Protein AF-A0A7K1ECE9-F1 (afdb_monomer_lite)

pLDDT: mean 84.56, std 17.63, range [41.56, 98.56]

Sequence (182 aa):
MPSAPASNDADVETGPGRGVLGFAPWVDALAMWAVVFVALFLAVWIGSRGPFATYGGVDEAPYPGSGLFSGWFRFDGNWYAQISTSGYWFAGTDRQSAVAFFPAYPGVLWGLHSVTTVSVKLLGSLVTIACGLGALLAIFKWFRDHVTDRVARVALITLLVYPYVFYLFGAVYGDALFLLAA

Foldseek 3Di:
DDDDDPDPPPPPPLDPQQDPVRHGVVVVLVVLLVVLLVVLLVVLQVCCVDPNVDDPPDPPPQVPPQVSLSSLCDDCSVLLLCCLPPNWDDDDDVDDTSVVDDVPLSVVLNVVVVVDVHRSLNVLQVVLQVLLSLLLVVQLVVCVVPHDPVVSVVVSVCCSPPPVSSSSNGRSDCVSVVSSVD

Secondary structure (DSSP, 8-state):
-PPPPP--S------TT--TTSS-HHHHHHHHHHHHHHHHHHHHHHHTTSGGG-BTTB-----TT-GGGGGGS-TTHHHHHHHHHH------TTS--GGGS-SHHHHHHHHHHHHSSS-HHHHHHHHHHHHHHHHHHHHHHHHHHHS-HHHHHHHHHHHHHSGGGGGGTT-SSSHHHHHHH-

Structure (mmCIF, N/CA/C/O backbone):
data_AF-A0A7K1ECE9-F1
#
_entry.id   AF-A0A7K1ECE9-F1
#
loop_
_atom_site.group_PDB
_atom_site.id
_atom_site.type_symbol
_atom_site.label_atom_id
_atom_site.label_alt_id
_atom_site.label_comp_id
_atom_site.label_asym_id
_atom_site.label_entity_id
_atom_site.label_seq_id
_atom_site.pdbx_PDB_ins_code
_atom_site.Cartn_x
_atom_site.Cartn_y
_atom_site.Cartn_z
_atom_site.occupancy
_atom_site.B_iso_or_equiv
_atom_site.auth_seq_id
_atom_site.auth_comp_id
_atom_site.auth_asym_id
_atom_site.auth_atom_id
_atom_site.pdbx_PDB_model_num
ATOM 1 N N . MET A 1 1 ? -50.022 -11.430 43.463 1.00 50.53 1 MET A N 1
ATOM 2 C CA . MET A 1 1 ? -48.674 -11.888 43.074 1.00 50.53 1 MET A CA 1
ATOM 3 C C . MET A 1 1 ? -48.095 -10.861 42.117 1.00 50.53 1 MET A C 1
ATOM 5 O O . MET A 1 1 ? -48.730 -10.639 41.094 1.00 50.53 1 MET A O 1
ATOM 9 N N . PRO A 1 2 ? -46.990 -10.177 42.443 1.00 46.78 2 PRO A N 1
ATOM 10 C CA . PRO A 1 2 ? -46.331 -9.293 41.492 1.00 46.78 2 PRO A CA 1
ATOM 11 C C . PRO A 1 2 ? -45.522 -10.144 40.508 1.00 46.78 2 PRO A C 1
ATOM 13 O O . PRO A 1 2 ? -44.708 -10.967 40.919 1.00 46.78 2 PRO A O 1
ATOM 16 N N . SER A 1 3 ? -45.784 -9.970 39.217 1.00 53.47 3 SER A N 1
ATOM 17 C CA . SER A 1 3 ? -44.994 -10.525 38.120 1.00 53.47 3 SER A CA 1
ATOM 18 C C . SER A 1 3 ? -43.561 -9.991 38.182 1.00 53.47 3 SER A C 1
ATOM 20 O O . SER A 1 3 ? -43.359 -8.778 38.236 1.00 53.47 3 SER A O 1
ATOM 22 N N . ALA A 1 4 ? -42.580 -10.895 38.175 1.00 54.94 4 ALA A N 1
ATOM 23 C CA . ALA A 1 4 ? -41.167 -10.551 38.059 1.00 54.94 4 ALA A CA 1
ATOM 24 C C . ALA A 1 4 ? -40.908 -9.784 36.746 1.00 54.94 4 ALA A C 1
ATOM 26 O O . ALA A 1 4 ? -41.490 -10.148 35.719 1.00 54.94 4 ALA A O 1
ATOM 27 N N . PRO A 1 5 ? -40.055 -8.745 36.738 1.00 51.53 5 PRO A N 1
ATOM 28 C CA . PRO A 1 5 ? -39.630 -8.135 35.490 1.00 51.53 5 PRO A CA 1
ATOM 29 C C . PRO A 1 5 ? -38.726 -9.120 34.741 1.00 51.53 5 PRO A C 1
ATOM 31 O O . PRO A 1 5 ? -37.840 -9.739 35.332 1.00 51.53 5 PRO A O 1
ATOM 34 N N . ALA A 1 6 ? -38.982 -9.278 33.443 1.00 51.72 6 ALA A N 1
ATOM 35 C CA . ALA A 1 6 ? -38.130 -10.035 32.540 1.00 51.72 6 ALA A CA 1
ATOM 36 C C . ALA A 1 6 ? -36.696 -9.495 32.628 1.00 51.72 6 ALA A C 1
ATOM 38 O O . ALA A 1 6 ? -36.470 -8.295 32.460 1.00 51.72 6 ALA A O 1
ATOM 39 N N . SER A 1 7 ? -35.742 -10.378 32.923 1.00 48.31 7 SER A N 1
ATOM 40 C CA . SER A 1 7 ? -34.318 -10.075 32.833 1.00 48.31 7 SER A CA 1
ATOM 41 C C . SER A 1 7 ? -34.011 -9.679 31.393 1.00 48.31 7 SER A C 1
ATOM 43 O O . SER A 1 7 ? -34.165 -10.477 30.472 1.00 48.31 7 SER A O 1
ATOM 45 N N . ASN A 1 8 ? -33.654 -8.414 31.222 1.00 44.59 8 ASN A N 1
ATOM 46 C CA . ASN A 1 8 ? -33.262 -7.817 29.962 1.00 44.59 8 ASN A CA 1
ATOM 47 C C . ASN A 1 8 ? -31.982 -8.525 29.477 1.00 44.59 8 ASN A C 1
ATOM 49 O O . ASN A 1 8 ? -30.969 -8.467 30.169 1.00 44.59 8 ASN A O 1
ATOM 53 N N . ASP A 1 9 ? -32.002 -9.160 28.301 1.00 48.06 9 ASP A N 1
ATOM 54 C CA . ASP A 1 9 ? -30.813 -9.696 27.599 1.00 48.06 9 ASP A CA 1
ATOM 55 C C . ASP A 1 9 ? -29.919 -8.565 27.038 1.00 48.06 9 ASP A C 1
ATOM 57 O O . ASP A 1 9 ? -29.355 -8.635 25.945 1.00 48.06 9 ASP A O 1
ATOM 61 N N . ALA A 1 10 ? -29.806 -7.474 27.783 1.00 48.06 10 ALA A N 1
ATOM 62 C CA . ALA A 1 10 ? -29.039 -6.296 27.445 1.00 48.06 10 ALA A CA 1
ATOM 63 C C . ALA A 1 10 ? -28.092 -6.028 28.606 1.00 48.06 10 ALA A C 1
ATOM 65 O O . ALA A 1 10 ? -28.422 -5.224 29.458 1.00 48.06 10 ALA A O 1
ATOM 66 N N . ASP A 1 11 ? -26.989 -6.777 28.663 1.00 41.56 11 ASP A N 1
ATOM 67 C CA . ASP A 1 11 ? -25.750 -6.390 29.351 1.00 41.56 11 ASP A CA 1
ATOM 68 C C . ASP A 1 11 ? -24.624 -7.378 28.994 1.00 41.56 11 ASP A C 1
ATOM 70 O O . ASP A 1 11 ? -24.015 -8.046 29.825 1.00 41.56 11 ASP A O 1
ATOM 74 N N . VAL A 1 12 ? -24.305 -7.452 27.701 1.00 50.91 12 VAL A N 1
ATOM 75 C CA . VAL A 1 12 ? -22.895 -7.596 27.308 1.00 50.91 12 VAL A CA 1
ATOM 76 C C . VAL A 1 12 ? -22.453 -6.235 26.785 1.00 50.91 12 VAL A C 1
ATOM 78 O O . VAL A 1 12 ? -21.997 -6.084 25.652 1.00 50.91 12 VAL A O 1
ATOM 81 N N . GLU A 1 13 ? -22.643 -5.198 27.604 1.00 46.12 13 GLU A N 1
ATOM 82 C CA . GLU A 1 13 ? -21.877 -3.972 27.450 1.00 46.12 13 GLU A CA 1
ATOM 83 C C . GLU A 1 13 ? -20.421 -4.332 27.741 1.00 46.12 13 GLU A C 1
ATOM 85 O O . GLU A 1 13 ? -19.972 -4.444 28.882 1.00 46.12 13 GLU A O 1
ATOM 90 N N . THR A 1 14 ? -19.657 -4.572 26.675 1.00 51.50 14 THR A N 1
ATOM 91 C CA . THR A 1 14 ? -18.203 -4.473 26.739 1.00 51.50 14 THR A CA 1
ATOM 92 C C . THR A 1 14 ? -17.901 -3.070 27.249 1.00 51.50 14 THR A C 1
ATOM 94 O O . THR A 1 14 ? -18.062 -2.107 26.501 1.00 51.50 14 THR A O 1
ATOM 97 N N . GLY A 1 15 ? -17.570 -2.962 28.539 1.00 46.06 15 GLY A N 1
ATOM 98 C CA . GLY A 1 15 ? -17.404 -1.682 29.219 1.00 46.06 15 GLY A CA 1
ATOM 99 C C . GLY A 1 15 ? -16.470 -0.725 28.466 1.00 46.06 15 GLY A C 1
ATOM 100 O O . GLY A 1 15 ? -15.631 -1.178 27.674 1.00 46.06 15 GLY A O 1
ATOM 101 N N . PRO A 1 16 ? -16.597 0.590 28.713 1.00 44.38 16 PRO A N 1
ATOM 102 C CA . PRO A 1 16 ? -15.854 1.619 27.997 1.00 44.38 16 PRO A CA 1
ATOM 103 C C . PRO A 1 16 ? -14.355 1.309 28.064 1.00 44.38 16 PRO A C 1
ATOM 105 O O . PRO A 1 16 ? -13.742 1.357 29.128 1.00 44.38 16 PRO A O 1
ATOM 108 N N . GLY A 1 17 ? -13.778 0.915 26.925 1.00 55.97 17 GLY A N 1
ATOM 109 C CA . GLY A 1 17 ? -12.360 0.566 26.805 1.00 55.97 17 GLY A CA 1
ATOM 110 C C . GLY A 1 17 ? -12.032 -0.887 26.443 1.00 55.97 17 GLY A C 1
ATOM 111 O O . GLY A 1 17 ? -10.853 -1.175 26.240 1.00 55.97 17 GLY A O 1
ATOM 112 N N . ARG A 1 18 ? -13.010 -1.795 26.309 1.00 54.19 18 ARG A N 1
ATOM 113 C CA . ARG A 1 18 ? -12.765 -3.169 25.829 1.00 54.19 18 ARG A CA 1
ATOM 114 C C . ARG A 1 18 ? -13.243 -3.393 24.394 1.00 54.19 18 ARG A C 1
ATOM 116 O O . ARG A 1 18 ? -14.399 -3.188 24.042 1.00 54.19 18 ARG A O 1
ATOM 123 N N . GLY A 1 19 ? -12.312 -3.848 23.577 1.00 54.66 19 GLY A N 1
ATOM 124 C CA . GLY A 1 19 ? -12.484 -4.347 22.229 1.00 54.66 19 GLY A CA 1
ATOM 125 C C . GLY A 1 19 ? -13.168 -5.724 22.142 1.00 54.66 19 GLY A C 1
ATOM 126 O O . GLY A 1 19 ? -13.386 -6.386 23.153 1.00 54.66 19 GLY A O 1
ATOM 127 N N . VAL A 1 20 ? -13.499 -6.160 20.921 1.00 53.25 20 VAL A N 1
ATOM 128 C CA . VAL A 1 20 ? -14.061 -7.465 20.516 1.00 53.25 20 VAL A CA 1
ATOM 129 C C . VAL A 1 20 ? -13.303 -8.642 21.112 1.00 53.25 20 VAL A C 1
ATOM 131 O O . VAL A 1 20 ? -13.933 -9.585 21.575 1.00 53.25 20 VAL A O 1
ATOM 134 N N . LEU A 1 21 ? -11.968 -8.608 21.089 1.00 54.72 21 LEU A N 1
ATOM 135 C CA . LEU A 1 21 ? -11.134 -9.695 21.606 1.00 54.72 21 LEU A CA 1
ATOM 136 C C . LEU A 1 21 ? -10.891 -9.566 23.119 1.00 54.72 21 LEU A C 1
ATOM 138 O O . LEU A 1 21 ? -10.123 -10.334 23.689 1.00 54.72 21 LEU A O 1
ATOM 142 N N . GLY A 1 22 ? -11.521 -8.585 23.777 1.00 53.66 22 GLY A N 1
ATOM 143 C CA . GLY A 1 22 ? -11.337 -8.281 25.196 1.00 53.66 22 GLY A CA 1
ATOM 144 C C . GLY A 1 22 ? -10.132 -7.385 25.508 1.00 53.66 22 GLY A C 1
ATOM 145 O O . GLY A 1 22 ? -9.888 -7.093 26.679 1.00 53.66 22 GLY A O 1
ATOM 146 N N . PHE A 1 23 ? -9.398 -6.923 24.488 1.00 59.16 23 PHE A N 1
ATOM 147 C CA . PHE A 1 23 ? -8.222 -6.048 24.617 1.00 59.16 23 PHE A CA 1
ATOM 148 C C . PHE A 1 23 ? -8.553 -4.572 24.371 1.00 59.16 23 PHE A C 1
ATOM 150 O O . PHE A 1 23 ? -9.700 -4.219 24.132 1.00 59.16 23 PHE A O 1
ATOM 157 N N . ALA A 1 24 ? -7.555 -3.684 24.409 1.00 79.31 24 ALA A N 1
ATOM 158 C CA . ALA A 1 24 ? -7.753 -2.305 23.970 1.00 79.31 24 ALA A CA 1
ATOM 159 C C . ALA A 1 24 ? -8.221 -2.279 22.493 1.00 79.31 24 ALA A C 1
ATOM 161 O O . ALA A 1 24 ? -7.709 -3.062 21.695 1.00 79.31 24 ALA A O 1
ATOM 162 N N . PRO A 1 25 ? -9.123 -1.371 22.081 1.00 79.69 25 PRO A N 1
ATOM 163 C CA . PRO A 1 25 ? -9.689 -1.345 20.724 1.00 79.69 25 PRO A CA 1
ATOM 164 C C . PRO A 1 25 ? -8.662 -1.303 19.582 1.00 79.69 25 PRO A C 1
ATOM 166 O O . PRO A 1 25 ? -8.915 -1.781 18.480 1.00 79.69 25 PRO A O 1
ATOM 169 N N . TRP A 1 26 ? -7.479 -0.756 19.850 1.00 86.44 26 TRP A N 1
ATOM 170 C CA . TRP A 1 26 ? -6.351 -0.736 18.920 1.00 86.44 26 TRP A CA 1
ATOM 171 C C . TRP A 1 26 ? -5.754 -2.120 18.666 1.00 86.44 26 TRP A C 1
ATOM 173 O O . TRP A 1 26 ? -5.316 -2.403 17.557 1.00 86.44 26 TRP A O 1
ATOM 183 N N . VAL A 1 27 ? -5.772 -2.996 19.670 1.00 88.38 27 VAL A N 1
ATOM 184 C CA . VAL A 1 27 ? -5.322 -4.385 19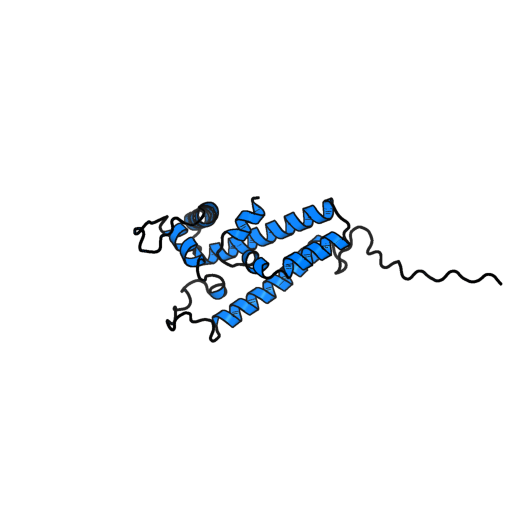.537 1.00 88.38 27 VAL A CA 1
ATOM 185 C C . VAL A 1 27 ? -6.264 -5.155 18.620 1.00 88.38 27 VAL A C 1
ATOM 187 O O . VAL A 1 27 ? -5.785 -5.889 17.764 1.00 88.38 27 VAL A O 1
ATOM 190 N N . ASP A 1 28 ? -7.579 -4.943 18.725 1.00 86.31 28 ASP A N 1
ATOM 191 C CA . ASP A 1 28 ? -8.520 -5.553 17.780 1.00 86.31 28 ASP A CA 1
ATOM 192 C C . ASP A 1 28 ? -8.278 -5.072 16.356 1.00 86.31 28 ASP A C 1
ATOM 194 O O . ASP A 1 28 ? -8.261 -5.884 15.438 1.00 86.31 28 ASP A O 1
ATOM 198 N N . ALA A 1 29 ? -8.101 -3.761 16.164 1.00 91.44 29 ALA A N 1
ATOM 199 C CA . ALA A 1 29 ? -7.895 -3.202 14.837 1.00 91.44 29 ALA A CA 1
ATOM 200 C C . ALA A 1 29 ? -6.631 -3.778 14.186 1.00 91.44 29 ALA A C 1
ATOM 202 O O . ALA A 1 29 ? -6.661 -4.186 13.026 1.00 91.44 29 ALA A O 1
ATOM 203 N N . LEU A 1 30 ? -5.550 -3.894 14.963 1.00 95.06 30 LEU A N 1
ATOM 204 C CA . LEU A 1 30 ? -4.314 -4.541 14.532 1.00 95.06 30 LEU A CA 1
ATOM 205 C C . LEU A 1 30 ? -4.502 -6.036 14.263 1.00 95.06 30 LEU A C 1
ATOM 207 O O . LEU A 1 30 ? -3.979 -6.537 13.273 1.00 95.06 30 LEU A O 1
ATOM 211 N N . ALA A 1 31 ? -5.260 -6.749 15.098 1.00 94.00 31 ALA A N 1
ATOM 212 C CA . ALA A 1 31 ? -5.539 -8.167 14.897 1.00 94.00 31 ALA A CA 1
ATOM 213 C C . ALA A 1 31 ? -6.366 -8.406 13.624 1.00 94.00 31 ALA A C 1
ATOM 215 O O . ALA A 1 31 ? -6.021 -9.272 12.824 1.00 94.00 31 ALA A O 1
ATOM 216 N N . MET A 1 32 ? -7.415 -7.613 13.393 1.00 93.94 32 MET A N 1
ATOM 217 C CA . MET A 1 32 ? -8.235 -7.680 12.179 1.00 93.94 32 MET A CA 1
ATOM 218 C C . MET A 1 32 ? -7.409 -7.352 10.933 1.00 93.94 32 MET A C 1
ATOM 220 O O . MET A 1 32 ? -7.468 -8.087 9.948 1.00 93.94 32 MET A O 1
ATOM 224 N N . TRP A 1 33 ? -6.591 -6.296 10.991 1.00 96.69 33 TRP A N 1
ATOM 225 C CA . TRP A 1 33 ? -5.647 -5.967 9.926 1.00 96.69 33 TRP A CA 1
ATOM 226 C C . TRP A 1 33 ? -4.677 -7.122 9.659 1.00 96.69 33 TRP A C 1
ATOM 228 O O . TRP A 1 33 ? -4.498 -7.504 8.508 1.00 96.69 33 TRP A O 1
ATOM 238 N N . ALA A 1 34 ? -4.100 -7.726 10.702 1.00 97.38 34 ALA A N 1
ATOM 239 C CA . ALA A 1 34 ? -3.150 -8.826 10.568 1.00 97.38 34 ALA A CA 1
ATOM 240 C C . ALA A 1 34 ? -3.794 -10.074 9.948 1.00 97.38 34 ALA A C 1
ATOM 242 O O . ALA A 1 34 ? -3.182 -10.711 9.093 1.00 97.38 34 ALA A O 1
ATOM 243 N N . VAL A 1 35 ? -5.034 -10.404 10.325 1.00 97.25 35 VAL A N 1
ATOM 244 C CA . VAL A 1 35 ? -5.797 -11.508 9.719 1.00 97.25 35 VAL A CA 1
ATOM 245 C C . VAL A 1 35 ? -5.968 -11.285 8.217 1.00 97.25 35 VAL A C 1
ATOM 247 O O . VAL A 1 35 ? -5.687 -12.186 7.427 1.00 97.25 35 VAL A O 1
ATOM 250 N N . VAL A 1 36 ? -6.376 -10.081 7.812 1.00 97.25 36 VAL A N 1
ATOM 251 C CA . VAL A 1 36 ? -6.570 -9.734 6.396 1.00 97.25 36 VAL A CA 1
ATOM 252 C C . VAL A 1 36 ? -5.239 -9.703 5.653 1.00 97.25 36 VAL A C 1
ATOM 254 O O . VAL A 1 36 ? -5.139 -10.270 4.568 1.00 97.25 36 VAL A O 1
ATOM 257 N N . PHE A 1 37 ? -4.197 -9.122 6.251 1.00 97.12 37 PHE A N 1
ATOM 258 C CA . PHE A 1 37 ? -2.851 -9.107 5.688 1.00 97.12 37 PHE A CA 1
ATOM 259 C C . PHE A 1 37 ? -2.350 -10.526 5.423 1.00 97.12 37 PHE A C 1
ATOM 261 O O . PHE A 1 37 ? -1.934 -10.818 4.308 1.00 97.12 37 PHE A O 1
ATOM 268 N N . VAL A 1 38 ? -2.447 -11.433 6.401 1.00 97.06 38 VAL A N 1
ATOM 269 C CA . VAL A 1 38 ? -2.037 -12.835 6.235 1.00 97.06 38 VAL A CA 1
ATOM 270 C C . VAL A 1 38 ? -2.873 -13.527 5.160 1.00 97.06 38 VAL A C 1
ATOM 272 O O . VAL A 1 38 ? -2.307 -14.203 4.303 1.00 97.06 38 VAL A O 1
ATOM 275 N N . ALA A 1 39 ? -4.196 -13.340 5.154 1.00 96.62 39 ALA A N 1
ATOM 276 C CA . ALA A 1 39 ? -5.072 -13.938 4.150 1.00 96.62 39 ALA A CA 1
ATOM 277 C C . ALA A 1 39 ? -4.718 -13.477 2.726 1.00 96.62 39 ALA A C 1
ATOM 279 O O . ALA A 1 39 ? -4.546 -14.309 1.834 1.00 96.62 39 ALA A O 1
ATOM 280 N N . LEU A 1 40 ? -4.548 -12.168 2.516 1.00 96.12 40 LEU A N 1
ATOM 281 C CA . LEU A 1 40 ? -4.161 -11.609 1.221 1.00 96.12 40 LEU A CA 1
ATOM 282 C C . LEU A 1 40 ? -2.742 -12.020 0.830 1.00 96.12 40 LEU A C 1
ATOM 284 O O . LEU A 1 40 ? -2.505 -12.374 -0.320 1.00 96.12 40 LEU A O 1
ATOM 288 N N . PHE A 1 41 ? -1.806 -12.038 1.778 1.00 94.50 41 PHE A N 1
ATOM 289 C CA . PHE A 1 41 ? -0.437 -12.472 1.527 1.00 94.50 41 PHE A CA 1
ATOM 290 C C . PHE A 1 41 ? -0.386 -13.925 1.069 1.00 94.50 41 PHE A C 1
ATOM 292 O O . PHE A 1 41 ? 0.273 -14.225 0.077 1.00 94.50 41 PHE A O 1
ATOM 299 N N . LEU A 1 42 ? -1.120 -14.819 1.735 1.00 93.19 42 LEU A N 1
ATOM 300 C CA . LEU A 1 42 ? -1.248 -16.212 1.316 1.00 93.19 42 LEU A CA 1
ATOM 301 C C . LEU A 1 42 ? -1.920 -16.324 -0.054 1.00 93.19 42 LEU A C 1
ATOM 303 O O . LEU A 1 42 ? -1.416 -17.047 -0.908 1.00 93.19 42 LEU A O 1
ATOM 307 N N . ALA A 1 43 ? -3.003 -15.583 -0.300 1.00 91.88 43 ALA A N 1
ATOM 308 C CA . ALA A 1 43 ? -3.684 -15.586 -1.593 1.00 91.88 43 ALA A CA 1
ATOM 309 C C . ALA A 1 43 ? -2.747 -15.154 -2.736 1.00 91.88 43 ALA A C 1
ATOM 311 O O . ALA A 1 43 ? -2.649 -15.846 -3.749 1.00 91.88 43 ALA A O 1
ATOM 312 N N . VAL A 1 44 ? -1.994 -14.066 -2.548 1.00 90.94 44 VAL A N 1
ATOM 313 C CA . VAL A 1 44 ? -1.001 -13.566 -3.510 1.00 90.94 44 VAL A CA 1
ATOM 314 C C . VAL A 1 44 ? 0.147 -14.558 -3.691 1.00 90.94 44 VAL A C 1
ATOM 316 O O . VAL A 1 44 ? 0.556 -14.828 -4.817 1.00 90.94 44 VAL A O 1
ATOM 319 N N . TRP A 1 45 ? 0.648 -15.142 -2.603 1.00 87.56 45 TRP A N 1
ATOM 320 C CA . TRP A 1 45 ? 1.753 -16.103 -2.612 1.00 87.56 45 TRP A CA 1
ATOM 321 C C . TRP A 1 45 ? 1.388 -17.432 -3.292 1.00 87.56 45 TRP A C 1
ATOM 323 O O . TRP A 1 45 ? 2.225 -18.027 -3.977 1.00 87.56 45 TRP A O 1
ATOM 333 N N . ILE A 1 46 ? 0.150 -17.906 -3.116 1.00 86.19 46 ILE A N 1
ATOM 334 C CA . ILE A 1 46 ? -0.390 -19.076 -3.823 1.00 86.19 46 ILE A CA 1
ATOM 335 C C . ILE A 1 46 ? -0.617 -18.715 -5.293 1.00 86.19 46 ILE A C 1
ATOM 337 O O . ILE A 1 46 ? -0.159 -19.433 -6.182 1.00 86.19 46 ILE A O 1
ATOM 341 N N . GLY A 1 47 ? -1.266 -17.577 -5.559 1.00 84.00 47 GLY A N 1
ATOM 342 C CA . GLY A 1 47 ? -1.553 -17.097 -6.910 1.00 84.00 47 GLY A CA 1
ATOM 343 C C . GLY A 1 47 ? -0.290 -16.919 -7.754 1.00 84.00 47 GLY A C 1
ATOM 344 O O . GLY A 1 47 ? -0.269 -17.310 -8.918 1.00 84.00 47 GLY A O 1
ATOM 345 N N . SER A 1 48 ? 0.800 -16.442 -7.147 1.00 80.06 48 SER A N 1
ATOM 346 C CA . SER A 1 48 ? 2.094 -16.259 -7.811 1.00 80.06 48 SER A CA 1
ATOM 347 C C . SER A 1 48 ? 2.846 -17.561 -8.112 1.00 80.06 48 SER A C 1
ATOM 349 O O . SER A 1 48 ? 3.902 -17.502 -8.735 1.00 80.06 48 SER A O 1
ATOM 351 N N . ARG A 1 49 ? 2.357 -18.718 -7.648 1.00 77.31 49 ARG A N 1
ATOM 352 C CA . ARG A 1 49 ? 2.912 -20.058 -7.929 1.00 77.31 49 ARG A CA 1
ATOM 353 C C . ARG A 1 49 ? 1.995 -20.926 -8.784 1.00 77.31 49 ARG A C 1
ATOM 355 O O . ARG A 1 49 ? 2.405 -21.998 -9.217 1.00 77.31 49 ARG A O 1
ATOM 362 N N . GLY A 1 50 ? 0.747 -20.505 -8.951 1.00 69.62 50 GLY A N 1
ATOM 363 C CA . GLY A 1 50 ? -0.267 -21.239 -9.687 1.00 69.62 50 GLY A CA 1
ATOM 364 C C . GLY A 1 50 ? -0.304 -20.880 -11.175 1.00 69.62 50 GLY A C 1
ATOM 365 O O . GLY A 1 50 ? 0.517 -20.099 -11.654 1.00 69.62 50 GLY A O 1
ATOM 366 N N . PRO A 1 51 ? -1.313 -21.379 -11.907 1.00 67.31 51 PRO A N 1
ATOM 367 C CA . PRO A 1 51 ? -1.493 -21.096 -13.336 1.00 67.31 51 PRO A CA 1
ATOM 368 C C . PRO A 1 51 ? -1.737 -19.606 -13.641 1.00 67.31 51 PRO A C 1
ATOM 370 O O . PRO A 1 51 ? -1.643 -19.191 -14.789 1.00 67.31 51 PRO A O 1
ATOM 373 N N . PHE A 1 52 ? -2.033 -18.798 -12.618 1.00 66.94 52 PHE A N 1
ATOM 374 C CA . PHE A 1 52 ? -2.226 -17.349 -12.718 1.00 66.94 52 PHE A CA 1
ATOM 375 C C . PHE A 1 52 ? -0.920 -16.544 -12.624 1.00 66.94 52 PHE A C 1
ATOM 377 O O . PHE A 1 52 ? -0.944 -15.322 -12.747 1.00 66.94 52 PHE A O 1
ATOM 384 N N . ALA A 1 53 ? 0.219 -17.200 -12.383 1.00 64.50 53 ALA A N 1
ATOM 385 C CA . ALA A 1 53 ? 1.518 -16.537 -12.300 1.00 64.50 53 ALA A CA 1
ATOM 386 C C . ALA A 1 53 ? 2.008 -16.003 -13.658 1.00 64.50 53 ALA A C 1
ATOM 388 O O . ALA A 1 53 ? 2.841 -15.088 -13.689 1.00 64.50 53 ALA A O 1
ATOM 389 N N . THR A 1 54 ? 1.479 -16.569 -14.746 1.00 62.06 54 THR A N 1
ATOM 390 C CA . THR A 1 54 ? 1.855 -16.308 -16.135 1.00 62.06 54 THR A CA 1
ATOM 391 C C . THR A 1 54 ? 0.784 -15.440 -16.798 1.00 62.06 54 THR A C 1
ATOM 393 O O . THR A 1 54 ? -0.391 -15.805 -16.824 1.00 62.06 54 THR A O 1
ATOM 396 N N . TYR A 1 55 ? 1.174 -14.297 -17.363 1.00 56.94 55 TYR A N 1
ATOM 397 C CA . TYR A 1 55 ? 0.287 -13.437 -18.150 1.00 56.94 55 TYR A CA 1
ATOM 398 C C . TYR A 1 55 ? 0.784 -13.407 -19.599 1.00 56.94 55 TYR A C 1
ATOM 400 O O . TYR A 1 55 ? 1.943 -13.100 -19.854 1.00 56.94 55 TYR A O 1
ATOM 408 N N . GLY A 1 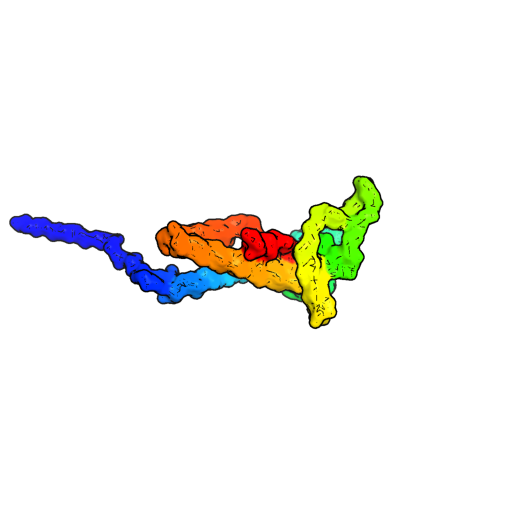56 ? -0.074 -13.776 -20.555 1.00 56.47 56 GLY A N 1
ATOM 409 C CA . GLY A 1 56 ? 0.275 -13.765 -21.983 1.00 56.47 56 GLY A CA 1
ATOM 410 C C . GLY A 1 56 ? 1.203 -14.894 -22.458 1.00 56.47 56 GLY A C 1
ATOM 411 O O . GLY A 1 56 ? 1.812 -14.756 -23.513 1.00 56.47 56 GLY A O 1
ATOM 412 N N . GLY A 1 57 ? 1.334 -15.997 -21.709 1.00 49.56 57 GLY A N 1
ATOM 413 C CA . GLY A 1 57 ? 2.149 -17.158 -22.112 1.00 49.56 57 GLY A CA 1
ATOM 414 C C . GLY A 1 57 ? 3.664 -16.931 -22.062 1.00 49.56 57 GLY A C 1
ATOM 415 O O . GLY A 1 57 ? 4.429 -17.820 -22.424 1.00 49.56 57 GLY A O 1
ATOM 416 N N . VAL A 1 58 ? 4.097 -15.759 -21.598 1.00 51.31 58 VAL A N 1
ATOM 417 C CA . VAL A 1 58 ? 5.492 -15.483 -21.278 1.00 51.31 58 VAL A CA 1
ATOM 418 C C . VAL A 1 58 ? 5.681 -15.870 -19.821 1.00 51.31 58 VAL A C 1
ATOM 420 O O . VAL A 1 58 ? 5.021 -15.300 -18.948 1.00 51.31 58 VAL A O 1
ATOM 423 N N . ASP A 1 59 ? 6.559 -16.837 -19.555 1.00 49.09 59 ASP A N 1
ATOM 424 C CA . ASP A 1 59 ? 7.124 -17.038 -18.224 1.00 49.09 59 ASP A CA 1
ATOM 425 C C . ASP A 1 59 ? 7.894 -15.759 -17.878 1.00 49.09 59 ASP A C 1
ATOM 427 O O . ASP A 1 59 ? 9.101 -15.660 -18.099 1.00 49.09 59 ASP A O 1
ATOM 431 N N . GLU A 1 60 ? 7.190 -14.721 -17.414 1.00 49.28 60 GLU A N 1
ATOM 432 C CA . GLU A 1 60 ? 7.826 -13.590 -16.760 1.00 49.28 60 GLU A CA 1
ATOM 433 C C . GLU A 1 60 ? 8.562 -14.196 -15.577 1.00 49.28 60 GLU A C 1
ATOM 435 O O . GLU A 1 60 ? 7.951 -14.516 -14.553 1.00 49.28 60 GLU A O 1
ATOM 440 N N . ALA A 1 61 ? 9.865 -14.437 -15.768 1.00 46.31 61 ALA A N 1
ATOM 441 C CA . ALA A 1 61 ? 10.754 -14.923 -14.735 1.00 46.31 61 ALA A CA 1
ATOM 442 C C . ALA A 1 61 ? 10.389 -14.160 -13.460 1.00 46.31 61 ALA A C 1
ATOM 444 O O . ALA A 1 61 ? 10.401 -12.924 -13.507 1.00 46.31 61 ALA A O 1
ATOM 445 N N . PRO A 1 62 ? 9.980 -14.855 -12.379 1.00 51.78 62 PRO A N 1
ATOM 446 C CA . PRO A 1 62 ? 9.405 -14.224 -11.200 1.00 51.78 62 PRO A CA 1
ATOM 447 C C . PRO A 1 62 ? 10.332 -13.095 -10.797 1.00 51.78 62 PRO A C 1
ATOM 449 O O . PRO A 1 62 ? 11.469 -13.383 -10.431 1.00 51.78 62 PRO A O 1
ATOM 452 N N . TYR A 1 63 ? 9.881 -11.845 -10.986 1.00 52.59 63 TYR A N 1
ATOM 453 C CA . TYR A 1 63 ? 10.725 -10.648 -11.024 1.00 52.59 63 TYR A CA 1
ATOM 454 C C . TYR A 1 63 ? 11.906 -10.785 -10.051 1.00 52.59 63 TYR A C 1
ATOM 456 O O . TYR A 1 63 ? 11.693 -10.642 -8.835 1.00 52.59 63 TYR A O 1
ATOM 464 N N . PRO A 1 64 ? 13.120 -11.113 -10.553 1.00 46.09 64 PRO A N 1
ATOM 465 C CA . PRO A 1 64 ? 14.205 -11.577 -9.702 1.00 46.09 64 PRO A CA 1
ATOM 466 C C . PRO A 1 64 ? 14.497 -10.555 -8.602 1.00 46.09 64 PRO A C 1
ATOM 468 O O . PRO A 1 64 ? 14.545 -9.352 -8.866 1.00 46.09 64 PRO A O 1
ATOM 471 N N . GLY A 1 65 ? 14.642 -11.030 -7.361 1.00 50.19 65 GLY A N 1
ATOM 472 C CA . GLY A 1 65 ? 15.036 -10.198 -6.215 1.00 50.19 65 GLY A CA 1
ATOM 473 C C . GLY A 1 65 ? 13.923 -9.740 -5.261 1.00 50.19 65 GLY A C 1
ATOM 474 O O . GLY A 1 65 ? 14.211 -8.963 -4.356 1.00 50.19 65 GLY A O 1
ATOM 475 N N . SER A 1 66 ? 12.678 -10.207 -5.410 1.00 56.69 66 SER A N 1
ATOM 476 C CA . SER A 1 66 ? 11.563 -9.858 -4.497 1.00 56.69 66 SER A CA 1
ATOM 477 C C . SER A 1 66 ? 11.145 -10.981 -3.532 1.00 56.69 66 SER A C 1
ATOM 479 O O . SER A 1 66 ? 10.413 -10.734 -2.574 1.00 56.69 66 SER A O 1
ATOM 481 N N . GLY A 1 67 ? 11.627 -12.213 -3.731 1.00 75.62 67 GLY A N 1
ATOM 482 C CA . GLY A 1 67 ? 11.370 -13.344 -2.832 1.00 75.62 67 GLY A CA 1
ATOM 483 C C . GLY A 1 67 ? 9.875 -13.570 -2.574 1.00 75.62 67 GLY A C 1
ATOM 484 O O . GLY A 1 67 ? 9.085 -13.725 -3.509 1.00 75.62 67 GLY A O 1
ATOM 485 N N . LEU A 1 68 ? 9.483 -13.561 -1.295 1.00 83.00 68 LEU A N 1
ATOM 486 C CA . LEU A 1 68 ? 8.087 -13.717 -0.868 1.00 83.00 68 LEU A CA 1
ATOM 487 C C . LEU A 1 68 ? 7.160 -12.586 -1.355 1.00 83.00 68 LEU A C 1
ATOM 489 O O . LEU A 1 68 ? 5.952 -12.792 -1.396 1.00 83.00 68 LEU A O 1
ATOM 493 N N . PHE A 1 69 ? 7.703 -11.431 -1.758 1.00 85.81 69 PHE A N 1
ATOM 494 C CA . PHE A 1 69 ? 6.927 -10.275 -2.216 1.00 85.81 69 PHE A CA 1
ATOM 495 C C . PHE A 1 69 ? 6.685 -10.230 -3.730 1.00 85.81 69 PHE A C 1
ATOM 497 O O . PHE A 1 69 ? 6.012 -9.329 -4.220 1.00 85.81 69 PHE A O 1
ATOM 504 N N . SER A 1 70 ? 7.193 -11.206 -4.484 1.00 81.25 70 SER A N 1
ATOM 505 C CA . SER A 1 70 ? 7.095 -11.228 -5.952 1.00 81.25 70 SER A CA 1
ATOM 506 C C . SER A 1 70 ? 5.670 -11.117 -6.494 1.00 81.25 70 SER A C 1
ATOM 508 O O . SER A 1 70 ? 5.454 -10.465 -7.511 1.00 81.25 70 SER A O 1
ATOM 510 N N . GLY A 1 71 ? 4.682 -11.702 -5.813 1.00 84.06 71 GLY A N 1
ATOM 511 C CA . GLY A 1 71 ? 3.280 -11.618 -6.229 1.00 84.06 71 GLY A CA 1
ATOM 512 C C . GLY A 1 71 ? 2.651 -10.228 -6.073 1.00 84.06 71 GLY A C 1
ATOM 513 O O . GLY A 1 71 ? 1.685 -9.927 -6.766 1.00 84.06 71 GLY A O 1
ATOM 514 N N . TRP A 1 72 ? 3.202 -9.373 -5.209 1.00 89.50 72 TRP A N 1
ATOM 515 C CA . TRP A 1 72 ? 2.681 -8.028 -4.938 1.00 89.50 72 TRP A CA 1
ATOM 516 C C . TRP A 1 72 ? 3.151 -6.974 -5.947 1.00 89.50 72 TRP A C 1
ATOM 518 O O . TRP A 1 72 ? 2.573 -5.890 -6.050 1.00 89.50 72 TRP A O 1
ATOM 528 N N . PHE A 1 73 ? 4.197 -7.298 -6.703 1.00 87.75 73 PHE A N 1
ATOM 529 C CA . PHE A 1 73 ? 4.744 -6.463 -7.759 1.00 87.75 73 PHE A CA 1
ATOM 530 C C . PHE A 1 73 ? 4.250 -6.964 -9.121 1.00 87.75 73 PHE A C 1
ATOM 532 O O . PHE A 1 73 ? 4.841 -7.865 -9.715 1.00 87.75 73 PHE A O 1
ATOM 539 N N . ARG A 1 74 ? 3.137 -6.405 -9.604 1.00 82.81 74 ARG A N 1
ATOM 540 C CA . ARG A 1 74 ? 2.506 -6.766 -10.883 1.00 82.81 74 ARG A CA 1
ATOM 541 C C . ARG A 1 74 ? 1.924 -5.531 -11.568 1.00 82.81 74 ARG A C 1
ATOM 543 O O . ARG A 1 74 ? 1.677 -4.523 -10.907 1.00 82.81 74 ARG A O 1
ATOM 550 N N . PHE A 1 75 ? 1.689 -5.646 -12.876 1.00 86.69 75 PHE A N 1
ATOM 551 C CA . PHE A 1 75 ? 1.021 -4.629 -13.695 1.00 86.69 75 PHE A CA 1
ATOM 552 C C . PHE A 1 75 ? 1.652 -3.242 -13.511 1.00 86.69 75 PHE A C 1
ATOM 554 O O . PHE A 1 75 ? 2.854 -3.090 -13.754 1.00 86.69 75 PHE A O 1
ATOM 561 N N . ASP A 1 76 ? 0.896 -2.246 -13.042 1.00 90.44 76 ASP A N 1
ATOM 562 C CA . ASP A 1 76 ? 1.405 -0.879 -12.953 1.00 90.44 76 ASP A CA 1
ATOM 563 C C . ASP A 1 76 ? 2.434 -0.656 -11.850 1.00 90.44 76 ASP A C 1
ATOM 565 O O . ASP A 1 76 ? 3.148 0.347 -11.873 1.00 90.44 76 ASP A O 1
ATOM 569 N N . GLY A 1 77 ? 2.632 -1.634 -10.962 1.00 91.31 77 GLY A N 1
ATOM 570 C CA . GLY A 1 77 ? 3.801 -1.640 -10.089 1.00 91.31 77 GLY A CA 1
ATOM 571 C C . GLY A 1 77 ? 5.107 -1.524 -10.874 1.00 91.31 77 GLY A C 1
ATOM 572 O O . GLY A 1 77 ? 6.037 -0.851 -10.427 1.00 91.31 77 GLY A 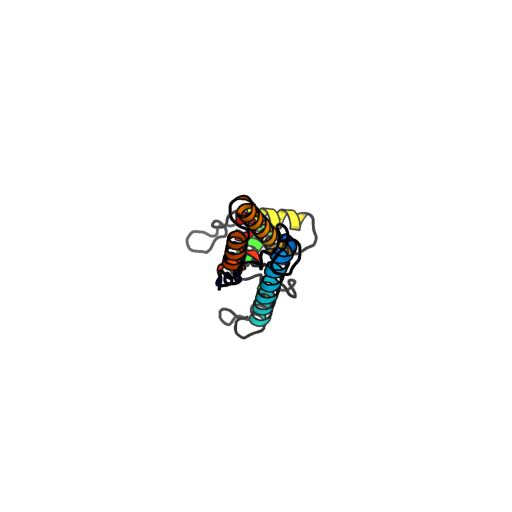O 1
ATOM 573 N N . ASN A 1 78 ? 5.165 -2.091 -12.084 1.00 89.31 78 ASN A N 1
ATOM 574 C CA . ASN A 1 78 ? 6.328 -1.965 -12.955 1.00 89.31 78 ASN A CA 1
ATOM 575 C C . ASN A 1 78 ? 6.537 -0.533 -13.462 1.00 89.31 78 ASN A C 1
ATOM 577 O O . ASN A 1 78 ? 7.680 -0.087 -13.539 1.00 89.31 78 ASN A O 1
ATOM 581 N N . TRP A 1 79 ? 5.460 0.208 -13.738 1.00 94.19 79 TRP A N 1
ATOM 582 C CA . TRP A 1 79 ? 5.544 1.627 -14.086 1.00 94.19 79 TRP A CA 1
ATOM 583 C C . TRP A 1 79 ? 6.095 2.443 -12.921 1.00 94.19 79 TRP A C 1
ATOM 585 O O . TRP A 1 79 ? 7.054 3.191 -13.105 1.00 94.19 79 TRP A O 1
ATOM 595 N N . TYR A 1 80 ? 5.571 2.240 -11.709 1.00 95.69 80 TYR A N 1
ATOM 596 C CA . TYR A 1 80 ? 6.084 2.920 -10.519 1.00 95.69 80 TYR A CA 1
ATOM 597 C C . TYR A 1 80 ? 7.560 2.613 -10.261 1.00 95.69 80 TYR A C 1
ATOM 599 O O . TYR A 1 80 ? 8.336 3.540 -10.039 1.00 95.69 80 TYR A O 1
ATOM 607 N N . ALA A 1 81 ? 7.979 1.347 -10.359 1.00 92.56 81 ALA A N 1
ATOM 608 C CA . ALA A 1 81 ? 9.384 0.996 -10.179 1.00 92.56 81 ALA A CA 1
ATOM 609 C C . ALA A 1 81 ? 10.290 1.618 -11.247 1.00 92.56 81 ALA A C 1
ATOM 611 O O . ALA A 1 81 ? 11.340 2.148 -10.895 1.00 92.56 81 ALA A O 1
ATOM 612 N N . GLN A 1 82 ? 9.885 1.598 -12.522 1.00 93.94 82 GLN A N 1
ATOM 613 C CA . GLN A 1 82 ? 10.644 2.240 -13.598 1.00 93.94 82 GLN A CA 1
ATOM 614 C C . GLN A 1 82 ? 10.792 3.746 -13.377 1.00 93.94 82 GLN A C 1
ATOM 616 O O . GLN A 1 82 ? 11.893 4.275 -13.517 1.00 93.94 82 GLN A O 1
ATOM 621 N N . ILE A 1 83 ? 9.713 4.438 -12.996 1.00 97.25 83 ILE A N 1
ATOM 622 C CA . ILE A 1 83 ? 9.760 5.879 -12.717 1.00 97.25 83 ILE A CA 1
ATOM 623 C C . ILE A 1 83 ? 10.712 6.156 -11.549 1.00 97.25 83 ILE A C 1
ATOM 625 O O . ILE A 1 83 ? 11.529 7.070 -11.625 1.00 97.25 83 ILE A O 1
ATOM 629 N N . SER A 1 84 ? 10.667 5.345 -10.491 1.00 96.81 84 SER A N 1
ATOM 630 C CA . SER A 1 84 ? 11.555 5.493 -9.335 1.00 96.81 84 SER A CA 1
ATOM 631 C C . SER A 1 84 ? 13.029 5.213 -9.631 1.00 96.81 84 SER A C 1
ATOM 633 O O . SER A 1 84 ? 13.884 5.746 -8.931 1.00 96.81 84 SER A O 1
ATOM 635 N N . THR A 1 85 ? 13.356 4.380 -10.625 1.00 94.56 85 THR A N 1
ATOM 636 C CA . THR A 1 85 ? 14.756 4.068 -10.973 1.00 94.56 85 THR A CA 1
ATOM 637 C C . THR A 1 85 ? 15.310 4.934 -12.094 1.00 94.56 85 THR A C 1
ATOM 639 O O . THR A 1 85 ? 16.504 5.216 -12.120 1.00 94.56 85 THR A O 1
ATOM 642 N N . SER A 1 86 ? 14.469 5.309 -13.053 1.00 94.38 86 SER A N 1
ATOM 643 C CA . SER A 1 86 ? 14.900 5.854 -14.345 1.00 94.38 86 SER A CA 1
ATOM 644 C C . SER A 1 86 ? 14.168 7.138 -14.732 1.00 94.38 86 SER A C 1
ATOM 646 O O . SER A 1 86 ? 14.506 7.747 -15.742 1.00 94.38 86 SER A O 1
ATOM 648 N N . GLY A 1 87 ? 13.209 7.580 -13.917 1.00 96.31 87 GLY A N 1
ATOM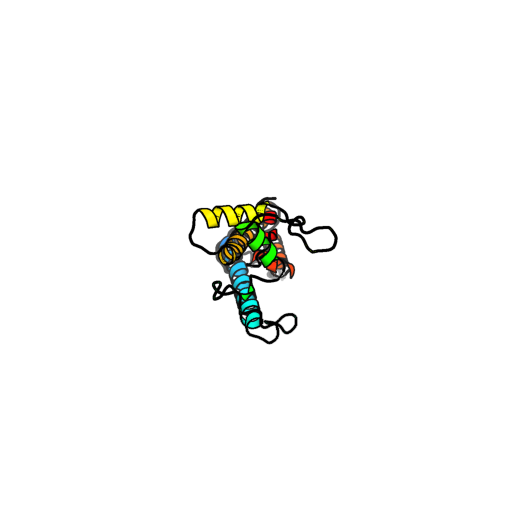 649 C CA . GLY A 1 87 ? 12.430 8.786 -14.152 1.00 96.31 87 GLY A CA 1
ATOM 650 C C . GLY A 1 87 ? 11.296 8.599 -15.159 1.00 96.31 87 GLY A C 1
ATOM 651 O O . GLY A 1 87 ? 11.048 7.520 -15.700 1.00 96.31 87 GLY A O 1
ATOM 652 N N . TYR A 1 88 ? 10.578 9.694 -15.391 1.00 97.06 88 TYR A N 1
ATOM 653 C CA . TYR A 1 88 ? 9.515 9.753 -16.385 1.00 97.06 88 TYR A CA 1
ATOM 654 C C . TYR A 1 88 ? 10.081 9.740 -17.802 1.00 97.06 88 TYR A C 1
ATOM 656 O O . TYR A 1 88 ? 11.101 10.364 -18.090 1.00 97.06 88 TYR A O 1
ATOM 664 N N . TRP A 1 89 ? 9.359 9.089 -18.709 1.00 96.00 89 TRP A N 1
ATOM 665 C CA . TRP A 1 89 ? 9.693 9.052 -20.124 1.00 96.00 89 TRP A CA 1
ATOM 666 C C . TRP A 1 89 ? 8.438 9.160 -20.990 1.00 96.00 89 TRP A C 1
ATOM 668 O O . TRP A 1 89 ? 7.338 8.765 -20.590 1.00 96.00 89 TRP A O 1
ATOM 678 N N . PHE A 1 90 ? 8.630 9.688 -22.198 1.00 96.25 90 PHE A N 1
ATOM 679 C CA . PHE A 1 90 ? 7.598 9.844 -23.216 1.00 96.25 90 PHE A CA 1
ATOM 680 C C . PHE A 1 90 ? 8.094 9.262 -24.541 1.00 96.25 90 PHE A C 1
ATOM 682 O O . PHE A 1 90 ? 9.166 9.639 -25.012 1.00 96.25 90 PHE A O 1
ATOM 689 N N . ALA A 1 91 ? 7.332 8.346 -25.142 1.00 94.12 91 ALA A N 1
ATOM 690 C CA . ALA A 1 91 ? 7.714 7.681 -26.394 1.00 94.12 91 ALA A CA 1
ATOM 691 C C . ALA A 1 91 ? 6.814 8.027 -27.592 1.00 94.12 91 ALA A C 1
ATOM 693 O O . ALA A 1 91 ? 6.850 7.313 -28.602 1.00 94.12 91 ALA A O 1
ATOM 694 N N . GLY A 1 92 ? 6.051 9.121 -27.505 1.00 93.62 92 GLY A N 1
ATOM 695 C CA . GLY A 1 92 ? 5.090 9.550 -28.525 1.00 93.62 92 GLY A CA 1
ATOM 696 C C . GLY A 1 92 ? 3.650 9.147 -28.195 1.00 93.62 92 GLY A C 1
ATOM 697 O O . GLY A 1 92 ? 3.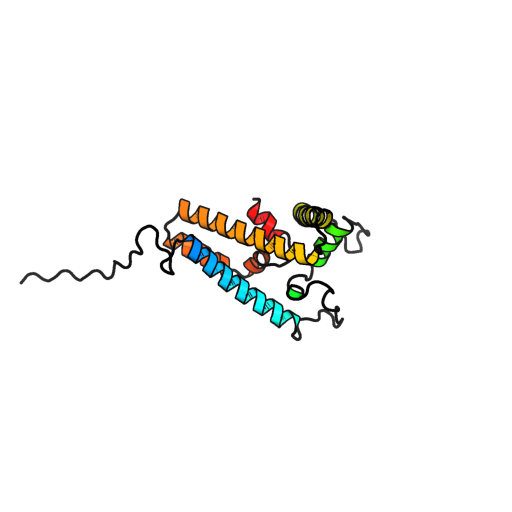386 8.566 -27.146 1.00 93.62 92 GLY A O 1
ATOM 698 N N . THR A 1 93 ? 2.716 9.470 -29.092 1.00 91.75 93 THR A N 1
ATOM 699 C CA . THR A 1 93 ? 1.270 9.219 -28.919 1.00 91.75 93 THR A CA 1
ATOM 700 C C . THR A 1 93 ? 0.867 7.768 -29.149 1.00 91.75 93 THR A C 1
ATOM 702 O O . THR A 1 93 ? -0.133 7.317 -28.602 1.00 91.75 93 THR A O 1
ATOM 705 N N . ASP A 1 94 ? 1.656 7.029 -29.929 1.00 94.75 94 ASP A N 1
ATOM 706 C CA . ASP A 1 94 ? 1.285 5.689 -30.405 1.00 94.75 94 ASP A CA 1
ATOM 707 C C . ASP A 1 94 ? 1.868 4.570 -29.528 1.00 94.75 94 ASP A C 1
ATOM 709 O O . ASP A 1 94 ? 1.724 3.383 -29.819 1.00 94.75 94 ASP A O 1
ATOM 713 N N . ARG A 1 95 ? 2.570 4.943 -28.453 1.00 92.88 95 ARG A N 1
ATOM 714 C CA . ARG A 1 95 ? 3.208 4.022 -27.512 1.00 92.88 95 ARG A CA 1
ATOM 715 C C . ARG A 1 95 ? 2.855 4.412 -26.086 1.00 92.88 95 ARG A C 1
ATOM 717 O O . ARG A 1 95 ? 2.730 5.592 -25.764 1.00 92.88 95 ARG A O 1
ATOM 724 N N . GLN A 1 96 ? 2.742 3.408 -25.218 1.00 92.00 96 GLN A N 1
ATOM 725 C CA . GLN A 1 96 ? 2.594 3.636 -23.779 1.00 92.00 96 GLN A CA 1
ATOM 726 C C . GLN A 1 96 ? 3.735 4.523 -23.276 1.00 92.00 96 GLN A C 1
ATOM 728 O O . GLN A 1 96 ? 4.828 4.463 -23.825 1.00 92.00 96 GLN A O 1
ATOM 733 N N . SER A 1 97 ? 3.466 5.364 -22.278 1.00 94.50 97 SER A N 1
ATOM 734 C CA . SER A 1 97 ? 4.426 6.304 -21.690 1.00 94.50 97 SER A CA 1
ATOM 735 C C . SER A 1 97 ? 4.166 6.446 -20.194 1.00 94.50 97 SER A C 1
ATOM 737 O O . SER A 1 97 ? 3.024 6.346 -19.749 1.00 94.50 97 SER A O 1
ATOM 739 N N . ALA A 1 98 ? 5.206 6.745 -19.418 1.00 94.81 98 ALA A N 1
ATOM 740 C CA . ALA A 1 98 ? 5.111 6.836 -17.959 1.00 94.81 98 ALA A CA 1
ATOM 741 C C . ALA A 1 98 ? 4.431 8.128 -17.452 1.00 94.81 98 ALA A C 1
ATOM 743 O O . ALA A 1 98 ? 4.261 8.315 -16.252 1.00 94.81 98 ALA A O 1
ATOM 744 N N . VAL A 1 99 ? 4.040 9.038 -18.346 1.00 94.56 99 VAL A N 1
ATOM 745 C CA . VAL A 1 99 ? 3.554 10.391 -18.015 1.00 94.56 99 VAL A CA 1
ATOM 746 C C . VAL A 1 99 ? 2.179 10.442 -17.332 1.00 94.56 99 VAL A C 1
ATOM 748 O O . VAL A 1 99 ? 1.805 11.489 -16.818 1.00 94.56 99 VAL A O 1
ATOM 751 N N . ALA A 1 100 ? 1.429 9.336 -17.306 1.00 93.44 100 ALA A N 1
ATOM 752 C CA . ALA A 1 100 ? 0.090 9.272 -16.706 1.00 93.44 100 ALA A CA 1
ATOM 753 C C . ALA A 1 100 ? 0.087 9.009 -15.184 1.00 93.44 100 ALA A C 1
ATOM 755 O O . ALA A 1 100 ? -0.975 8.983 -14.567 1.00 93.44 100 ALA A O 1
ATOM 756 N N . PHE A 1 101 ? 1.254 8.798 -14.569 1.00 95.88 101 PHE A N 1
ATOM 757 C CA . PHE A 1 101 ? 1.373 8.416 -13.159 1.00 95.88 101 PHE A CA 1
ATOM 758 C C . PHE A 1 101 ? 1.676 9.615 -12.256 1.00 95.88 101 PHE A C 1
ATOM 760 O O . PHE A 1 101 ? 2.544 10.430 -12.567 1.00 95.88 101 PHE A O 1
ATOM 767 N N . PHE A 1 102 ? 1.022 9.691 -11.092 1.00 95.75 102 PHE A N 1
ATOM 768 C CA . PHE A 1 102 ? 1.303 10.722 -10.085 1.00 95.75 102 PHE A CA 1
ATOM 769 C C . PHE A 1 102 ? 2.698 10.555 -9.446 1.00 95.75 102 PHE A C 1
ATOM 771 O O . PHE A 1 102 ? 3.105 9.424 -9.169 1.00 95.75 102 PHE A O 1
ATOM 778 N N . PRO A 1 103 ? 3.417 11.658 -9.143 1.00 96.94 103 PRO A N 1
ATOM 779 C CA . PRO A 1 103 ? 4.835 11.607 -8.773 1.00 96.94 103 PRO A CA 1
ATOM 780 C C . PRO A 1 103 ? 5.114 11.281 -7.304 1.00 96.94 103 PRO A C 1
ATOM 782 O O . PRO A 1 103 ? 6.232 10.886 -6.979 1.00 96.94 103 PRO A O 1
ATOM 785 N N . ALA A 1 104 ? 4.134 11.433 -6.407 1.00 97.88 104 ALA A N 1
ATOM 786 C CA . ALA A 1 104 ? 4.363 11.310 -4.965 1.00 97.88 104 ALA A CA 1
ATOM 787 C C . ALA A 1 104 ? 4.884 9.918 -4.569 1.00 97.88 104 ALA A C 1
ATOM 789 O O . ALA A 1 104 ? 5.936 9.802 -3.944 1.00 97.88 104 ALA A O 1
ATOM 790 N N . TYR A 1 105 ? 4.187 8.860 -4.987 1.00 98.06 105 TYR A N 1
ATOM 791 C CA . TYR A 1 105 ? 4.576 7.484 -4.680 1.00 98.06 105 TYR A CA 1
ATOM 792 C C . TYR A 1 105 ? 5.949 7.097 -5.257 1.00 98.06 105 TYR A C 1
ATOM 794 O O . TYR A 1 105 ? 6.822 6.722 -4.471 1.00 98.06 105 TYR A O 1
ATOM 802 N N . PRO A 1 106 ? 6.224 7.247 -6.571 1.00 97.69 106 PRO A N 1
ATOM 803 C CA . PRO A 1 106 ? 7.537 6.897 -7.098 1.00 97.69 106 PRO A CA 1
ATOM 804 C C . PRO A 1 106 ? 8.656 7.795 -6.548 1.00 97.69 106 PRO A C 1
ATOM 806 O O . PRO A 1 106 ? 9.784 7.320 -6.415 1.00 97.69 106 PRO A O 1
ATOM 809 N N . GLY A 1 107 ? 8.358 9.046 -6.175 1.00 98.25 107 GLY A N 1
ATOM 810 C CA . GLY A 1 107 ? 9.294 9.946 -5.499 1.00 98.25 107 GLY A CA 1
ATOM 811 C C . GLY A 1 107 ? 9.699 9.459 -4.104 1.00 98.25 107 GLY A C 1
ATOM 812 O O . GLY A 1 107 ? 10.886 9.469 -3.780 1.00 98.25 107 GLY A O 1
ATOM 813 N N . VAL A 1 108 ? 8.749 8.957 -3.303 1.00 98.44 108 VAL A N 1
ATOM 814 C CA . VAL A 1 108 ? 9.043 8.326 -2.001 1.00 98.44 108 VAL A CA 1
ATOM 815 C C . VAL A 1 108 ? 9.928 7.095 -2.185 1.00 98.44 108 VAL A C 1
ATOM 817 O O . VAL A 1 108 ? 10.926 6.943 -1.478 1.00 98.44 108 VAL A O 1
ATOM 820 N N . LEU A 1 109 ? 9.608 6.235 -3.157 1.00 97.81 109 LEU A N 1
ATOM 821 C CA . LEU A 1 109 ? 10.404 5.034 -3.413 1.00 97.81 109 LEU A CA 1
ATOM 822 C C . LEU A 1 109 ? 11.817 5.368 -3.905 1.00 97.81 109 LEU A C 1
ATOM 824 O O . LEU A 1 109 ? 12.770 4.743 -3.447 1.00 97.81 109 LEU A O 1
ATOM 828 N N . TRP A 1 110 ? 11.964 6.359 -4.791 1.00 97.75 110 TRP A N 1
ATOM 829 C CA . TRP A 1 110 ? 13.271 6.857 -5.228 1.00 97.75 110 TRP A CA 1
ATOM 830 C C . TRP A 1 110 ? 14.088 7.379 -4.042 1.00 97.75 110 TRP A C 1
ATOM 832 O O . TRP A 1 110 ? 15.236 6.978 -3.869 1.00 97.75 110 TRP A O 1
ATOM 842 N N . GLY A 1 111 ? 13.484 8.212 -3.187 1.00 97.94 111 GLY A N 1
ATOM 843 C CA . GLY A 1 111 ? 14.136 8.765 -2.001 1.00 97.94 111 GLY A CA 1
ATOM 844 C C . GLY A 1 111 ? 14.660 7.672 -1.072 1.00 97.94 111 GLY A C 1
ATOM 845 O O . GLY A 1 111 ? 15.850 7.646 -0.761 1.00 97.94 111 GLY A O 1
ATOM 846 N N . LEU A 1 112 ? 13.806 6.715 -0.700 1.00 97.75 112 LEU A N 1
ATOM 847 C CA . LEU A 1 112 ? 14.195 5.570 0.128 1.00 97.75 112 LEU A CA 1
ATOM 848 C C . LEU A 1 112 ? 15.259 4.698 -0.548 1.00 97.75 112 LEU A C 1
ATOM 850 O O . LEU A 1 112 ? 16.202 4.264 0.109 1.00 97.75 112 LEU A O 1
ATOM 854 N N . HIS A 1 113 ? 15.148 4.455 -1.853 1.00 95.94 113 HIS A N 1
ATOM 855 C CA . HIS A 1 113 ? 16.137 3.674 -2.591 1.00 95.94 113 HIS A CA 1
ATOM 856 C C . HIS A 1 113 ? 17.487 4.396 -2.703 1.00 95.94 113 HIS A C 1
ATOM 858 O O . HIS A 1 113 ? 18.524 3.754 -2.672 1.00 95.94 113 HIS A O 1
ATOM 864 N N . SER A 1 114 ? 17.510 5.728 -2.779 1.00 95.88 114 SER A N 1
ATOM 865 C CA . SER A 1 114 ? 18.763 6.490 -2.840 1.00 95.88 114 SER A CA 1
ATOM 866 C C . SER A 1 114 ? 19.580 6.430 -1.543 1.00 95.88 114 SER A C 1
ATOM 868 O O . SER A 1 114 ? 20.800 6.582 -1.577 1.00 95.88 114 SER A O 1
ATOM 870 N N . VAL A 1 115 ? 18.919 6.189 -0.404 1.00 97.00 115 VAL A N 1
ATOM 871 C CA . VAL A 1 115 ? 19.550 6.150 0.928 1.00 97.00 115 VAL A CA 1
ATOM 872 C C . VAL A 1 115 ? 19.638 4.738 1.514 1.00 97.00 115 VAL A C 1
ATOM 874 O O . VAL A 1 115 ? 20.214 4.548 2.583 1.00 97.00 115 VAL A O 1
ATOM 877 N N . THR A 1 116 ? 19.085 3.733 0.831 1.00 94.56 116 THR A N 1
ATOM 878 C CA . THR A 1 116 ? 19.129 2.324 1.240 1.00 94.56 116 THR A CA 1
ATOM 879 C C . THR A 1 116 ? 19.632 1.448 0.097 1.00 94.56 116 THR A C 1
ATOM 881 O O . THR A 1 116 ? 19.527 1.797 -1.066 1.00 94.56 116 THR A O 1
ATOM 884 N N . THR A 1 117 ? 20.141 0.254 0.387 1.00 89.50 117 THR A N 1
ATOM 885 C CA . THR A 1 117 ? 20.462 -0.736 -0.661 1.00 89.50 117 THR A CA 1
ATOM 886 C C . THR A 1 117 ? 19.261 -1.620 -1.022 1.00 89.50 117 THR A C 1
ATOM 888 O O . THR A 1 117 ? 19.400 -2.615 -1.735 1.00 89.50 117 THR A O 1
ATOM 891 N N . VAL A 1 118 ? 18.068 -1.288 -0.516 1.00 92.00 118 VAL A N 1
ATOM 892 C CA . VAL A 1 118 ? 16.854 -2.094 -0.672 1.00 92.00 118 VAL A CA 1
ATOM 893 C C . VAL A 1 118 ? 16.254 -1.845 -2.051 1.00 92.00 118 VAL A C 1
ATOM 895 O O . VAL A 1 118 ? 16.140 -0.704 -2.488 1.00 92.00 118 VAL A O 1
ATOM 898 N N . SER A 1 119 ? 15.843 -2.905 -2.749 1.00 91.19 119 SER A N 1
ATOM 899 C CA . SER A 1 119 ? 15.240 -2.764 -4.078 1.00 91.19 119 SER A CA 1
ATOM 900 C C . SER A 1 119 ? 13.938 -1.954 -4.035 1.00 91.19 119 SER A C 1
ATOM 902 O O . SER A 1 119 ? 13.110 -2.133 -3.140 1.00 91.19 119 SER A O 1
ATOM 904 N N . VAL A 1 120 ? 13.713 -1.119 -5.055 1.00 92.94 120 VAL A N 1
ATOM 905 C CA . VAL A 1 120 ? 12.475 -0.331 -5.226 1.00 92.94 120 VAL A CA 1
ATOM 906 C C . VAL A 1 120 ? 11.226 -1.214 -5.178 1.00 92.94 120 VAL A C 1
ATOM 908 O O . VAL A 1 120 ? 10.200 -0.804 -4.652 1.00 92.94 120 VAL A O 1
ATOM 911 N N . LYS A 1 121 ? 11.313 -2.451 -5.680 1.00 90.25 121 LYS A N 1
ATOM 912 C CA . LYS A 1 121 ? 10.197 -3.409 -5.678 1.00 90.25 121 LYS A CA 1
ATOM 913 C C . LYS A 1 121 ? 9.780 -3.789 -4.257 1.00 90.25 121 LYS A C 1
ATOM 915 O O . LYS A 1 121 ? 8.598 -3.748 -3.937 1.00 90.25 121 LYS A O 1
ATOM 920 N N . LEU A 1 122 ? 10.753 -4.131 -3.407 1.00 92.00 122 LEU A N 1
ATOM 921 C CA . LEU A 1 122 ? 10.485 -4.450 -2.006 1.00 92.00 122 LEU A CA 1
ATOM 922 C C . LEU A 1 122 ? 10.046 -3.199 -1.237 1.00 92.00 122 LEU A C 1
ATOM 924 O O . LEU A 1 122 ? 9.073 -3.261 -0.492 1.00 92.00 122 LEU A O 1
ATOM 928 N N . LEU A 1 123 ? 10.714 -2.062 -1.461 1.00 95.25 123 LEU A N 1
ATOM 929 C CA . LEU A 1 123 ? 10.310 -0.779 -0.881 1.00 95.25 123 LEU A CA 1
ATOM 930 C C . LEU A 1 123 ? 8.868 -0.425 -1.244 1.00 95.25 123 LEU A C 1
ATOM 932 O O . LEU A 1 123 ? 8.135 0.004 -0.365 1.00 95.25 123 LEU A O 1
ATOM 936 N N . GLY A 1 124 ? 8.445 -0.669 -2.485 1.00 95.44 124 GLY A N 1
ATOM 937 C CA . GLY A 1 124 ? 7.070 -0.482 -2.940 1.00 95.44 124 GLY A CA 1
ATOM 938 C C . GLY A 1 124 ? 6.071 -1.168 -2.017 1.00 95.44 124 GLY A C 1
ATOM 939 O O . GLY A 1 124 ? 5.227 -0.513 -1.411 1.00 95.44 124 GLY A O 1
ATOM 940 N N . SER A 1 125 ? 6.221 -2.479 -1.827 1.00 95.31 125 SER A N 1
ATOM 941 C CA . SER A 1 125 ? 5.319 -3.240 -0.962 1.00 95.31 125 SER A CA 1
ATOM 942 C C . SER A 1 125 ? 5.397 -2.810 0.501 1.00 95.31 125 SER A C 1
ATOM 944 O O . SER A 1 125 ? 4.360 -2.675 1.144 1.00 95.31 125 SER A O 1
ATOM 946 N N . LEU A 1 126 ? 6.599 -2.564 1.032 1.00 96.00 126 LEU A N 1
ATOM 947 C CA . LEU A 1 126 ? 6.781 -2.144 2.426 1.00 96.00 126 LEU A CA 1
ATOM 948 C C . LEU A 1 126 ? 6.167 -0.767 2.704 1.00 96.00 126 LEU A C 1
ATOM 950 O O . LEU A 1 126 ? 5.504 -0.592 3.724 1.00 96.00 126 LEU A O 1
ATOM 954 N N . VAL A 1 127 ? 6.351 0.189 1.792 1.00 97.88 127 VAL A N 1
ATOM 955 C CA . VAL A 1 127 ? 5.739 1.519 1.874 1.00 97.88 127 VAL A CA 1
ATOM 956 C C . VAL A 1 127 ? 4.226 1.401 1.774 1.00 97.88 127 VAL A C 1
ATOM 958 O O . VAL A 1 127 ? 3.537 1.968 2.615 1.00 97.88 127 VAL A O 1
ATOM 961 N N . THR A 1 128 ? 3.694 0.619 0.829 1.00 97.88 128 THR A N 1
ATOM 962 C CA . THR A 1 128 ? 2.244 0.392 0.730 1.00 97.88 128 THR A CA 1
ATOM 963 C C . THR A 1 128 ? 1.682 -0.195 2.024 1.00 97.88 128 THR A C 1
ATOM 965 O O . THR A 1 128 ? 0.689 0.315 2.528 1.00 97.88 128 THR A O 1
ATOM 968 N N . ILE A 1 129 ? 2.326 -1.216 2.601 1.00 97.94 129 ILE A N 1
ATOM 969 C CA . ILE A 1 129 ? 1.911 -1.840 3.870 1.00 97.94 129 ILE A CA 1
ATOM 970 C C . ILE A 1 129 ? 1.908 -0.821 5.010 1.00 97.94 129 ILE A C 1
ATOM 972 O O . ILE A 1 129 ? 0.933 -0.727 5.755 1.00 97.94 129 ILE A O 1
ATOM 976 N N . ALA A 1 130 ? 2.993 -0.055 5.149 1.00 98.38 130 ALA A N 1
ATOM 977 C CA . ALA A 1 130 ? 3.131 0.937 6.207 1.00 98.38 130 ALA A CA 1
ATOM 978 C C . ALA A 1 130 ? 2.087 2.053 6.068 1.00 98.38 130 ALA A C 1
ATOM 980 O O . ALA A 1 130 ? 1.409 2.393 7.039 1.00 98.38 130 ALA A O 1
ATOM 981 N N . CYS A 1 131 ? 1.912 2.583 4.855 1.00 98.56 131 CYS A N 1
ATOM 982 C CA . CYS A 1 131 ? 0.926 3.617 4.575 1.00 98.56 131 CYS A CA 1
ATOM 983 C C . CYS A 1 131 ? -0.505 3.103 4.747 1.00 98.56 131 CYS A C 1
ATOM 985 O O . CYS A 1 131 ? -1.326 3.784 5.352 1.00 98.56 131 CYS A O 1
ATOM 987 N N . GLY A 1 132 ? -0.797 1.890 4.281 1.00 98.06 132 GLY A N 1
ATOM 988 C CA . GLY A 1 132 ? -2.120 1.285 4.373 1.00 98.06 132 GLY A CA 1
ATOM 989 C C . GLY A 1 132 ? -2.529 0.986 5.810 1.00 98.06 132 GLY A C 1
ATOM 990 O O . GLY A 1 132 ? -3.657 1.288 6.194 1.00 98.06 132 GLY A O 1
ATOM 991 N N . LEU A 1 133 ? -1.605 0.479 6.635 1.00 98.00 133 LEU A N 1
ATOM 992 C CA . LEU A 1 133 ? -1.830 0.342 8.074 1.00 98.00 133 LEU A CA 1
ATOM 993 C C . LEU A 1 133 ? -2.055 1.711 8.731 1.00 98.00 133 LEU A C 1
ATOM 995 O O . LEU A 1 133 ? -3.008 1.872 9.491 1.00 98.00 133 LEU A O 1
ATOM 999 N N . GLY A 1 134 ? -1.217 2.703 8.415 1.00 97.81 134 GLY A N 1
ATOM 1000 C CA . GLY A 1 134 ? -1.376 4.068 8.918 1.00 97.81 134 GLY A CA 1
ATOM 1001 C C . GLY A 1 134 ? -2.749 4.656 8.585 1.00 97.81 134 GLY A C 1
ATOM 1002 O O . GLY A 1 134 ? -3.434 5.156 9.477 1.00 97.81 134 GLY A O 1
ATOM 1003 N N . ALA A 1 135 ? -3.182 4.532 7.328 1.00 97.38 135 ALA A N 1
ATOM 1004 C CA . ALA A 1 135 ? -4.476 5.013 6.855 1.00 97.38 135 ALA A CA 1
ATOM 1005 C C . ALA A 1 135 ? -5.630 4.317 7.587 1.00 97.38 135 ALA A C 1
ATOM 1007 O O . ALA A 1 135 ? -6.546 4.974 8.076 1.00 97.38 135 ALA A O 1
ATOM 1008 N N . LEU A 1 136 ? -5.560 2.991 7.743 1.00 96.56 136 LEU A N 1
ATOM 1009 C CA . LEU A 1 136 ? -6.557 2.220 8.486 1.00 96.56 136 LEU A CA 1
ATOM 1010 C C . LEU A 1 136 ? -6.674 2.660 9.946 1.00 96.56 136 LEU A C 1
ATOM 1012 O O . LEU A 1 136 ? -7.786 2.818 10.450 1.00 96.56 136 LEU A O 1
ATOM 1016 N N . LEU A 1 137 ? -5.546 2.883 10.624 1.00 95.75 137 LEU A N 1
ATOM 1017 C CA . LEU A 1 137 ? -5.538 3.349 12.009 1.00 95.75 137 LEU A CA 1
ATOM 1018 C C . LEU A 1 137 ? -6.075 4.781 12.131 1.00 95.75 137 LEU A C 1
ATOM 1020 O O . LEU A 1 137 ? -6.812 5.062 13.076 1.00 95.75 137 LEU A O 1
ATOM 1024 N N . ALA A 1 138 ? -5.765 5.665 11.180 1.00 95.94 138 ALA A N 1
ATOM 1025 C CA . ALA A 1 138 ? -6.300 7.026 11.139 1.00 95.94 138 ALA A CA 1
ATOM 1026 C C . ALA A 1 138 ? -7.821 7.038 10.906 1.00 95.94 138 ALA A C 1
ATOM 1028 O O . ALA A 1 138 ? -8.553 7.710 11.633 1.00 95.94 138 ALA A O 1
ATOM 1029 N N . ILE A 1 139 ? -8.316 6.229 9.966 1.00 94.38 139 ILE A N 1
ATOM 1030 C CA . ILE A 1 139 ? -9.752 6.068 9.699 1.00 94.38 139 ILE A CA 1
ATOM 1031 C C . ILE A 1 139 ? -10.461 5.481 10.924 1.00 94.38 139 ILE A C 1
ATOM 1033 O O . ILE A 1 139 ? -11.499 5.988 11.351 1.00 94.38 139 ILE A O 1
ATOM 1037 N N . PHE A 1 140 ? -9.892 4.439 11.535 1.00 94.50 140 PHE A N 1
ATOM 1038 C CA . PHE A 1 140 ? -10.456 3.839 12.741 1.00 94.50 140 PHE A CA 1
ATOM 1039 C C . PHE A 1 140 ? -10.488 4.832 13.905 1.00 94.50 140 PHE A C 1
ATOM 1041 O O . PHE A 1 140 ? -11.500 4.914 14.603 1.00 94.50 140 PHE A O 1
ATOM 1048 N N . LYS A 1 141 ? -9.425 5.631 14.078 1.00 94.31 141 LYS A N 1
ATOM 1049 C CA . LYS A 1 141 ? -9.403 6.738 15.039 1.00 94.31 141 LYS A CA 1
ATOM 1050 C C . LYS A 1 141 ? -10.575 7.681 14.803 1.00 94.31 141 LYS A C 1
ATOM 1052 O O . LYS A 1 141 ? -11.329 7.960 15.728 1.00 94.31 141 LYS A O 1
ATOM 1057 N N . TRP A 1 142 ? -10.720 8.146 13.566 1.00 95.19 142 TRP A N 1
ATOM 1058 C CA . TRP A 1 142 ? -11.740 9.113 13.202 1.00 95.19 142 TRP A CA 1
ATOM 1059 C C . TRP A 1 142 ? -13.142 8.583 13.509 1.00 95.19 142 TRP A C 1
ATOM 1061 O O . TRP A 1 142 ? -13.923 9.277 14.153 1.00 95.19 142 TRP A O 1
ATOM 1071 N N . PHE A 1 143 ? -13.446 7.329 13.160 1.00 94.88 143 PHE A N 1
ATOM 1072 C CA . PHE A 1 143 ? -14.737 6.735 13.508 1.00 94.88 143 PHE A CA 1
ATOM 1073 C C . PHE A 1 143 ? -14.949 6.643 15.020 1.00 94.88 143 PHE A C 1
ATOM 1075 O O . PHE A 1 143 ? -16.018 7.002 15.503 1.00 94.88 143 PHE A O 1
ATOM 1082 N N . ARG A 1 144 ? -13.947 6.211 15.790 1.00 92.81 144 ARG A N 1
ATOM 1083 C CA . ARG A 1 144 ? -14.068 6.152 17.257 1.00 92.81 144 ARG A CA 1
ATOM 1084 C C . ARG A 1 144 ? -14.361 7.514 17.886 1.00 92.81 144 ARG A C 1
ATOM 1086 O O . ARG A 1 144 ? -15.047 7.568 18.899 1.00 92.81 144 ARG A O 1
ATOM 1093 N N . ASP A 1 145 ? -13.843 8.584 17.292 1.00 93.19 145 ASP A N 1
ATOM 1094 C CA . ASP A 1 145 ? -14.028 9.944 17.798 1.00 93.19 145 ASP A CA 1
ATOM 1095 C C . ASP A 1 145 ? -15.413 10.531 17.436 1.00 93.19 145 ASP A C 1
ATOM 1097 O O . ASP A 1 145 ? -15.843 11.492 18.069 1.00 93.19 145 ASP A O 1
ATOM 1101 N N . HIS A 1 146 ? -16.128 9.967 16.450 1.00 95.62 146 HIS A N 1
ATOM 1102 C CA . HIS A 1 146 ? -17.360 10.563 15.896 1.00 95.62 146 HIS A CA 1
ATOM 1103 C C . HIS A 1 146 ? -18.606 9.672 15.966 1.00 95.62 146 HIS A C 1
ATOM 1105 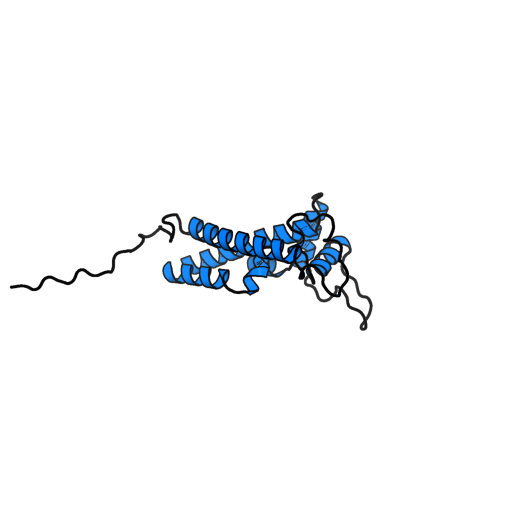O O . HIS A 1 146 ? -19.724 10.165 15.810 1.00 95.62 146 HIS A O 1
ATOM 1111 N N . VAL A 1 147 ? -18.451 8.364 16.170 1.00 94.12 147 VAL A N 1
ATOM 1112 C CA . VAL A 1 147 ? -19.566 7.411 16.223 1.00 94.12 147 VAL A CA 1
ATOM 1113 C C . VAL A 1 147 ? -19.393 6.417 17.369 1.00 94.12 147 VAL A C 1
ATOM 1115 O O . VAL A 1 147 ? -18.346 6.331 18.002 1.00 94.12 147 VAL A O 1
ATOM 1118 N N . THR A 1 148 ? -20.441 5.640 17.646 1.00 90.56 148 THR A N 1
ATOM 1119 C CA . THR A 1 148 ? -20.379 4.589 18.673 1.00 90.56 148 THR A CA 1
ATOM 1120 C C . THR A 1 148 ? -19.317 3.536 18.339 1.00 90.56 148 THR A C 1
ATOM 1122 O O . THR A 1 148 ? -19.076 3.229 17.168 1.00 90.56 148 THR A O 1
ATOM 1125 N N . ASP A 1 149 ? -18.744 2.900 19.366 1.00 86.75 149 ASP A N 1
ATOM 1126 C CA . ASP A 1 149 ? -17.739 1.834 19.208 1.00 86.75 149 ASP A CA 1
ATOM 1127 C C . ASP A 1 149 ? -18.223 0.695 18.292 1.00 86.75 149 ASP A C 1
ATOM 1129 O O . ASP A 1 149 ? -17.450 0.137 17.506 1.00 86.75 149 ASP A O 1
ATOM 1133 N N . ARG A 1 150 ? -19.522 0.366 18.348 1.00 88.69 150 ARG A N 1
ATOM 1134 C CA . ARG A 1 150 ? -20.136 -0.637 17.469 1.00 88.69 150 ARG A CA 1
ATOM 1135 C C . ARG A 1 150 ? -20.071 -0.213 16.003 1.00 88.69 150 ARG A C 1
ATOM 1137 O O . ARG A 1 150 ? -19.707 -1.029 15.160 1.00 88.69 150 ARG A O 1
ATOM 1144 N N . VAL A 1 151 ? -20.414 1.037 15.695 1.00 92.94 151 VAL A N 1
ATOM 1145 C CA . VAL A 1 151 ? -20.392 1.553 14.318 1.00 92.94 151 VAL A CA 1
ATOM 1146 C C . VAL A 1 151 ? -18.955 1.669 13.815 1.00 92.94 151 VAL A C 1
ATOM 1148 O O . VAL A 1 151 ? -18.679 1.218 12.707 1.00 92.94 151 VAL A O 1
ATOM 1151 N N . ALA A 1 152 ? -18.022 2.160 14.636 1.00 91.44 152 ALA A N 1
ATOM 1152 C CA . ALA A 1 152 ? -16.604 2.241 14.273 1.00 91.44 152 ALA A CA 1
ATOM 1153 C C . ALA A 1 152 ? -16.013 0.868 13.910 1.00 91.44 152 ALA A C 1
ATOM 1155 O O . ALA A 1 152 ? -15.269 0.727 12.940 1.00 91.44 152 ALA A O 1
ATOM 1156 N N . ARG A 1 153 ? -16.399 -0.172 14.653 1.00 88.12 153 ARG A N 1
ATOM 1157 C CA . ARG A 1 153 ? -16.009 -1.560 14.390 1.00 88.12 153 ARG A CA 1
ATOM 1158 C C . ARG A 1 153 ? -16.598 -2.101 13.089 1.00 88.12 153 ARG A C 1
ATOM 1160 O O . ARG A 1 153 ? -15.880 -2.720 12.312 1.00 88.12 153 ARG A O 1
ATOM 1167 N N . VAL A 1 154 ? -17.889 -1.879 12.842 1.00 93.62 154 VAL A N 1
ATOM 1168 C CA . VAL A 1 154 ? -18.533 -2.307 11.589 1.00 93.62 154 VAL A CA 1
ATOM 1169 C C . VAL A 1 154 ? -17.917 -1.585 10.393 1.00 93.62 154 VAL A C 1
ATOM 1171 O O . VAL A 1 154 ? -17.656 -2.228 9.379 1.00 93.62 154 VAL A O 1
ATOM 1174 N N . ALA A 1 155 ? -17.617 -0.291 10.516 1.00 94.62 155 ALA A N 1
ATOM 1175 C CA . ALA A 1 155 ? -16.933 0.477 9.480 1.00 94.62 155 ALA A CA 1
ATOM 1176 C C . ALA A 1 155 ? -15.540 -0.097 9.175 1.00 94.62 155 ALA A C 1
ATOM 1178 O O . ALA A 1 155 ? -15.216 -0.318 8.010 1.00 94.62 155 ALA A O 1
ATOM 1179 N N . LEU A 1 156 ? -14.758 -0.426 10.210 1.00 94.50 156 LEU A N 1
ATOM 1180 C CA . LEU A 1 156 ? -13.451 -1.066 10.054 1.00 94.50 156 LEU A CA 1
ATOM 1181 C C . LEU A 1 156 ? -13.553 -2.423 9.343 1.00 94.50 156 LEU A C 1
ATOM 1183 O O . LEU A 1 156 ? -12.823 -2.665 8.387 1.00 94.50 156 LEU A O 1
ATOM 1187 N N . ILE A 1 157 ? -14.473 -3.293 9.770 1.00 95.25 157 ILE A N 1
ATOM 1188 C CA . ILE A 1 157 ? -14.689 -4.599 9.128 1.00 95.25 157 ILE A CA 1
ATOM 1189 C C . ILE A 1 157 ? -15.112 -4.413 7.670 1.00 95.25 157 ILE A C 1
ATOM 1191 O O . ILE A 1 157 ? -14.582 -5.086 6.794 1.00 95.25 157 ILE A O 1
ATOM 1195 N N . THR A 1 158 ? -16.024 -3.477 7.400 1.00 96.44 158 THR A N 1
ATOM 1196 C CA . THR A 1 158 ? -16.507 -3.182 6.042 1.00 96.44 158 THR A CA 1
ATOM 1197 C C . THR A 1 158 ? -15.367 -2.721 5.138 1.00 96.44 158 THR A C 1
ATOM 1199 O O . THR A 1 158 ? -15.254 -3.195 4.012 1.00 96.44 158 THR A O 1
ATOM 1202 N N . LEU A 1 159 ? -14.484 -1.854 5.640 1.00 95.25 159 LEU A N 1
ATOM 1203 C CA . LEU A 1 159 ? -13.284 -1.434 4.920 1.00 95.25 159 LEU A CA 1
ATOM 1204 C C . LEU A 1 159 ? -12.337 -2.616 4.666 1.00 95.25 159 LEU A C 1
ATOM 1206 O O . LEU A 1 159 ? -11.828 -2.767 3.564 1.00 95.25 159 LEU A O 1
ATOM 1210 N N . LEU A 1 160 ? -12.126 -3.474 5.664 1.00 96.50 160 LEU A N 1
ATOM 1211 C CA . LEU A 1 160 ? -11.210 -4.614 5.592 1.00 96.50 160 LEU A CA 1
ATOM 1212 C C . LEU A 1 160 ? -11.682 -5.764 4.688 1.00 96.50 160 LEU A C 1
ATOM 1214 O O . LEU A 1 160 ? -10.854 -6.540 4.219 1.00 96.50 160 LEU A O 1
ATOM 1218 N N . VAL A 1 161 ? -12.986 -5.890 4.444 1.00 95.62 161 VAL A N 1
ATOM 1219 C CA . VAL A 1 161 ? -13.556 -6.892 3.522 1.00 95.62 161 VAL A CA 1
ATOM 1220 C C . VAL A 1 161 ? -13.876 -6.316 2.140 1.00 95.62 161 VAL A C 1
ATOM 1222 O O . VAL A 1 161 ? -14.256 -7.059 1.235 1.00 95.62 161 VAL A O 1
ATOM 1225 N N . TYR A 1 162 ? -13.721 -5.003 1.954 1.00 95.50 162 TYR A N 1
ATOM 1226 C CA . TYR A 1 162 ? -13.907 -4.347 0.665 1.00 95.50 162 TYR A CA 1
ATOM 1227 C C . TYR A 1 162 ? -12.812 -4.792 -0.321 1.00 95.50 162 TYR A C 1
ATOM 1229 O O . TYR A 1 162 ? -11.633 -4.639 -0.010 1.00 95.50 162 TYR A O 1
ATOM 1237 N N . PRO A 1 163 ? -13.140 -5.295 -1.528 1.00 93.38 163 PRO A N 1
ATOM 1238 C CA . PRO A 1 163 ? -12.142 -5.878 -2.431 1.00 93.38 163 PRO A CA 1
ATOM 1239 C C . PRO A 1 163 ? -10.953 -4.967 -2.771 1.00 93.38 163 PRO A C 1
ATOM 1241 O O . PRO A 1 163 ? -9.819 -5.436 -2.842 1.00 93.38 163 PRO A O 1
ATOM 1244 N N . TYR A 1 164 ? -11.178 -3.658 -2.931 1.00 93.69 164 TYR A N 1
ATOM 1245 C CA . TYR A 1 164 ? -10.099 -2.716 -3.254 1.00 93.69 164 TYR A CA 1
ATOM 1246 C C . TYR A 1 164 ? -9.191 -2.386 -2.066 1.00 93.69 164 TYR A C 1
ATOM 1248 O O . TYR A 1 164 ? -8.155 -1.754 -2.262 1.00 93.69 164 TYR A O 1
ATOM 1256 N N . VAL A 1 165 ? -9.499 -2.866 -0.854 1.00 95.31 165 VAL A N 1
ATOM 1257 C CA . VAL A 1 165 ? -8.571 -2.766 0.279 1.00 95.31 165 VAL A CA 1
ATOM 1258 C C . VAL A 1 165 ? -7.238 -3.447 -0.032 1.00 95.31 165 VAL A C 1
ATOM 1260 O O . VAL A 1 165 ? -6.225 -3.082 0.548 1.00 95.31 165 VAL A O 1
ATOM 1263 N N . PHE A 1 166 ? -7.210 -4.377 -0.995 1.00 96.44 166 PHE A N 1
ATOM 1264 C CA . PHE A 1 166 ? -6.003 -5.001 -1.535 1.00 96.44 166 PHE A CA 1
ATOM 1265 C C . PHE A 1 166 ? -4.865 -4.002 -1.813 1.00 96.44 166 PHE A C 1
ATOM 1267 O O . PHE A 1 166 ? -3.707 -4.278 -1.486 1.00 96.44 166 PHE A O 1
ATOM 1274 N N . TYR A 1 167 ? -5.191 -2.814 -2.334 1.00 96.81 167 TYR A N 1
ATOM 1275 C CA . TYR A 1 167 ? -4.216 -1.764 -2.647 1.00 96.81 167 TYR A CA 1
ATOM 1276 C C . TYR A 1 167 ? -3.614 -1.072 -1.408 1.00 96.81 167 TYR A C 1
ATOM 1278 O O . TYR A 1 167 ? -2.718 -0.245 -1.543 1.00 96.81 167 TYR A O 1
ATOM 1286 N N . LEU A 1 168 ? -4.041 -1.454 -0.198 1.00 97.50 168 LEU A N 1
ATOM 1287 C CA . LEU A 1 168 ? -3.482 -1.019 1.086 1.00 97.50 168 LEU A CA 1
ATOM 1288 C C . LEU A 1 168 ? -2.524 -2.042 1.727 1.00 97.50 168 LEU A C 1
ATOM 1290 O O . LEU A 1 168 ? -1.887 -1.728 2.727 1.00 97.50 168 LEU A O 1
ATOM 1294 N N . PHE A 1 169 ? -2.405 -3.266 1.197 1.00 95.88 169 PHE A N 1
ATOM 1295 C CA . PHE A 1 169 ? -1.705 -4.369 1.885 1.00 95.88 169 PHE A CA 1
ATOM 1296 C C . PHE A 1 169 ? -0.391 -4.826 1.239 1.00 95.88 169 PHE A C 1
ATOM 1298 O O . PHE A 1 169 ? 0.251 -5.736 1.761 1.00 95.88 169 PHE A O 1
ATOM 1305 N N . GLY A 1 170 ? 0.048 -4.205 0.142 1.00 93.44 170 GLY A N 1
ATOM 1306 C CA . GLY A 1 170 ? 1.364 -4.505 -0.437 1.00 93.44 170 GLY A CA 1
ATOM 1307 C C . GLY A 1 170 ? 1.470 -4.368 -1.947 1.00 93.44 170 GLY A C 1
ATOM 1308 O O . GLY A 1 170 ? 2.588 -4.391 -2.463 1.00 93.44 170 GLY A O 1
ATOM 1309 N N . ALA A 1 171 ? 0.348 -4.197 -2.652 1.00 95.00 171 ALA A N 1
ATOM 1310 C CA . ALA A 1 171 ? 0.365 -3.886 -4.075 1.00 95.00 171 ALA A CA 1
ATOM 1311 C C . ALA A 1 171 ? 1.197 -2.617 -4.311 1.00 95.00 171 ALA A C 1
ATOM 1313 O O . ALA A 1 171 ? 1.015 -1.612 -3.621 1.00 95.00 171 ALA A O 1
ATOM 1314 N N . VAL A 1 172 ? 2.134 -2.666 -5.257 1.00 94.69 172 VAL A N 1
ATOM 1315 C CA . VAL A 1 172 ? 3.032 -1.534 -5.542 1.00 94.69 172 VAL A CA 1
ATOM 1316 C C . VAL A 1 172 ? 2.278 -0.465 -6.335 1.00 94.69 172 VAL A C 1
ATOM 1318 O O . VAL A 1 172 ? 2.423 -0.346 -7.544 1.00 94.69 172 VAL A O 1
ATOM 1321 N N . TYR A 1 173 ? 1.409 0.255 -5.635 1.00 95.56 173 TYR A N 1
ATOM 1322 C CA . TYR A 1 173 ? 0.465 1.242 -6.140 1.00 95.56 173 TYR A CA 1
ATOM 1323 C C . TYR A 1 173 ? 0.391 2.425 -5.163 1.00 95.56 173 TYR A C 1
ATOM 1325 O O . TYR A 1 173 ? 0.647 2.278 -3.966 1.00 95.56 173 TYR A O 1
ATOM 1333 N N . GLY A 1 174 ? 0.053 3.611 -5.677 1.00 96.38 174 GLY A N 1
ATOM 1334 C CA . GLY A 1 174 ? 0.067 4.859 -4.906 1.00 96.38 174 GLY A CA 1
ATOM 1335 C C . GLY A 1 174 ? -1.093 5.048 -3.922 1.00 96.38 174 GLY A C 1
ATOM 1336 O O . GLY A 1 174 ? -1.049 5.979 -3.121 1.00 96.38 174 GLY A O 1
ATOM 1337 N N . ASP A 1 175 ? -2.111 4.191 -3.963 1.00 97.06 175 ASP A N 1
ATOM 1338 C CA . ASP A 1 175 ? -3.387 4.335 -3.256 1.00 97.06 175 ASP A CA 1
ATOM 1339 C C . ASP A 1 175 ? -3.226 4.440 -1.737 1.00 97.06 175 ASP A C 1
ATOM 1341 O O . ASP A 1 175 ? -3.806 5.322 -1.107 1.00 97.06 175 ASP A O 1
ATOM 1345 N N . ALA A 1 176 ? -2.395 3.578 -1.142 1.00 97.94 176 ALA A N 1
ATOM 1346 C CA . ALA A 1 176 ? -2.161 3.575 0.299 1.00 97.94 176 ALA A CA 1
ATOM 1347 C C . ALA A 1 176 ? -1.496 4.863 0.791 1.00 97.94 176 ALA A C 1
ATOM 1349 O O . ALA A 1 176 ? -1.865 5.399 1.835 1.00 97.94 176 ALA A O 1
ATOM 1350 N N . LEU A 1 177 ? -0.521 5.365 0.027 1.00 98.38 177 LEU A N 1
ATOM 1351 C CA . LEU A 1 177 ? 0.146 6.627 0.329 1.00 98.38 177 LEU A CA 1
ATOM 1352 C C . LEU A 1 177 ? -0.823 7.799 0.178 1.00 98.38 177 LEU A C 1
ATOM 1354 O O . LEU A 1 177 ? -0.859 8.667 1.044 1.00 98.38 177 LEU A O 1
ATOM 1358 N N . PHE A 1 178 ? -1.611 7.811 -0.900 1.00 97.25 178 PHE A N 1
ATOM 1359 C CA . PHE A 1 178 ? -2.618 8.839 -1.131 1.00 97.25 178 PHE A CA 1
ATOM 1360 C C . PHE A 1 178 ? -3.633 8.889 0.014 1.00 97.25 178 PHE A C 1
ATOM 1362 O O . PHE A 1 178 ? -3.861 9.956 0.571 1.00 97.25 178 PHE A O 1
ATOM 1369 N N . LEU A 1 179 ? -4.177 7.737 0.414 1.00 96.75 179 LEU A N 1
ATOM 1370 C CA . LEU A 1 179 ? -5.178 7.661 1.475 1.00 96.75 179 LEU A CA 1
ATOM 1371 C C . LEU A 1 179 ? -4.629 8.079 2.846 1.00 96.75 179 LEU A C 1
ATOM 1373 O O . LEU A 1 179 ? -5.367 8.651 3.637 1.00 96.75 179 LEU A O 1
ATOM 1377 N N . LEU A 1 180 ? -3.354 7.801 3.141 1.00 98.00 180 LEU A N 1
ATOM 1378 C CA . LEU A 1 180 ? -2.725 8.250 4.387 1.00 98.00 180 LEU A CA 1
ATOM 1379 C C . LEU A 1 180 ? -2.457 9.766 4.403 1.00 98.00 180 LEU A C 1
ATOM 1381 O O . LEU A 1 180 ? -2.450 10.368 5.473 1.00 98.00 180 LEU A O 1
ATOM 1385 N N . ALA A 1 181 ? -2.168 10.363 3.246 1.00 97.12 181 ALA A N 1
ATOM 1386 C CA . ALA A 1 181 ? -1.746 11.760 3.140 1.00 97.12 181 ALA A CA 1
ATOM 1387 C C . ALA A 1 181 ? -2.889 12.757 2.864 1.00 97.12 181 ALA A C 1
ATOM 1389 O O . ALA A 1 181 ? -2.630 13.962 2.875 1.00 97.12 181 ALA A O 1
ATOM 1390 N N . ALA A 1 182 ? -4.099 12.271 2.573 1.00 89.88 182 ALA A N 1
ATOM 1391 C CA . ALA A 1 182 ? -5.293 13.075 2.296 1.00 89.88 182 ALA A CA 1
ATOM 1392 C C . ALA A 1 182 ? -5.990 13.544 3.583 1.00 89.88 182 ALA A C 1
ATOM 1394 O O . ALA A 1 182 ? -6.447 14.710 3.590 1.00 89.88 182 ALA A O 1
#

Radius of gyration: 21.79 Å; chains: 1; bounding box: 69×34×74 Å